Protein AF-A0A3D1ILU6-F1 (afdb_monomer_lite)

pLDDT: mean 89.28, std 6.69, range [59.34, 96.12]

Foldseek 3Di:
DWDDDPHDIDDDDDDDDQDDPDDPLLVVLLVLLLVLLLLLCVLVVDPCSVVLNVQCPDPGLQSNLVSLLVVDPDDPVLSVVLVPPRDSSVSSVSSSVSSVVSSVVSVVVVD

Structure (mmCIF, N/CA/C/O backbone):
data_AF-A0A3D1ILU6-F1
#
_entry.id   AF-A0A3D1ILU6-F1
#
loop_
_atom_site.group_PDB
_atom_site.id
_atom_site.type_symbol
_atom_site.label_atom_id
_atom_site.label_alt_id
_atom_site.label_comp_id
_atom_site.label_asym_id
_atom_site.label_entity_id
_atom_site.label_seq_id
_atom_site.pdbx_PDB_ins_code
_atom_site.Cartn_x
_atom_site.Cartn_y
_atom_site.Cartn_z
_atom_site.occupancy
_atom_site.B_iso_or_equiv
_atom_site.auth_seq_id
_atom_site.auth_comp_id
_atom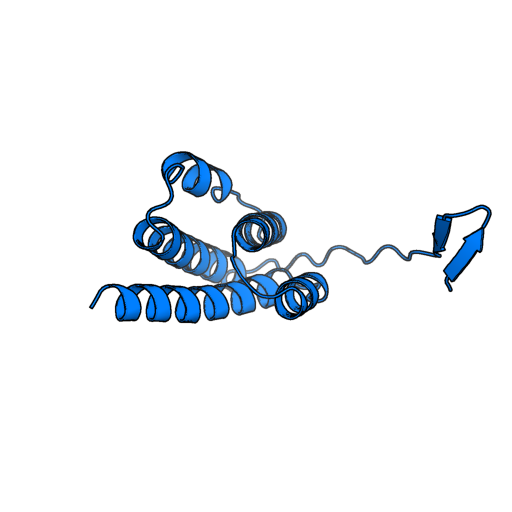_site.auth_asym_id
_atom_site.auth_atom_id
_atom_site.pdbx_PDB_model_num
ATOM 1 N N . GLU A 1 1 ? 18.245 -0.222 -20.061 1.00 76.00 1 GLU A N 1
ATOM 2 C CA . GLU A 1 1 ? 18.340 0.553 -21.318 1.00 76.00 1 GLU A CA 1
ATOM 3 C C . GLU A 1 1 ? 16.975 0.614 -21.976 1.00 76.00 1 GLU A C 1
ATOM 5 O O . GLU A 1 1 ? 16.252 -0.383 -21.933 1.00 76.00 1 GLU A O 1
ATOM 10 N N . TRP A 1 2 ? 16.614 1.769 -22.533 1.00 83.62 2 TRP A N 1
ATOM 11 C CA . TRP A 1 2 ? 15.385 1.940 -23.299 1.00 83.62 2 TRP A CA 1
ATOM 12 C C . TRP A 1 2 ? 15.702 2.487 -24.690 1.00 83.62 2 TRP A C 1
ATOM 14 O O . TRP A 1 2 ? 16.673 3.221 -24.863 1.00 83.62 2 TRP A O 1
ATOM 24 N N . LYS A 1 3 ? 14.911 2.092 -25.688 1.00 90.50 3 LYS A N 1
ATOM 25 C CA . LYS A 1 3 ? 15.009 2.586 -27.065 1.00 90.50 3 LYS A CA 1
ATOM 26 C C . LYS A 1 3 ? 13.626 2.857 -27.629 1.00 90.50 3 LYS A C 1
ATOM 28 O O . LYS A 1 3 ? 12.692 2.107 -27.351 1.00 90.50 3 LYS A O 1
ATOM 33 N N . GLU A 1 4 ? 13.508 3.898 -28.433 1.00 83.69 4 GLU A N 1
ATOM 34 C CA . GLU A 1 4 ? 12.303 4.165 -29.209 1.00 83.69 4 GLU A CA 1
ATOM 35 C C . GLU A 1 4 ? 12.347 3.341 -30.505 1.00 83.69 4 GLU A C 1
ATOM 37 O O . GLU A 1 4 ? 13.361 3.317 -31.203 1.00 83.69 4 GLU A O 1
ATOM 42 N N . ASP A 1 5 ? 11.278 2.607 -30.803 1.00 86.31 5 ASP A N 1
ATOM 43 C CA . ASP A 1 5 ? 11.149 1.792 -32.012 1.00 86.31 5 ASP A CA 1
ATOM 44 C C . ASP A 1 5 ? 9.720 1.944 -32.536 1.00 86.31 5 ASP A C 1
ATOM 46 O O . ASP A 1 5 ? 8.772 1.559 -31.864 1.00 86.31 5 ASP A O 1
ATOM 50 N N . LYS A 1 6 ? 9.551 2.541 -33.723 1.00 86.75 6 LYS A N 1
ATOM 51 C CA . LYS A 1 6 ? 8.257 2.651 -34.432 1.00 86.75 6 LYS A CA 1
ATOM 52 C C . LYS A 1 6 ? 7.084 3.170 -33.572 1.00 86.75 6 LYS A C 1
ATOM 54 O O . LYS A 1 6 ? 5.976 2.646 -33.665 1.00 86.75 6 LYS A O 1
ATOM 59 N N . GLY A 1 7 ? 7.316 4.206 -32.762 1.00 92.31 7 GLY A N 1
ATOM 60 C CA . GLY A 1 7 ? 6.269 4.870 -31.971 1.00 92.31 7 GLY A CA 1
ATOM 61 C C . GLY A 1 7 ? 5.954 4.220 -30.619 1.00 92.31 7 GLY A C 1
ATOM 62 O O . GLY A 1 7 ? 4.955 4.574 -30.000 1.00 92.31 7 GLY A O 1
ATOM 63 N N . PHE A 1 8 ? 6.784 3.286 -30.146 1.00 91.81 8 PHE A N 1
ATOM 64 C CA . PHE A 1 8 ? 6.725 2.763 -28.779 1.00 91.81 8 PHE A CA 1
ATOM 65 C C . PHE A 1 8 ? 8.120 2.697 -28.144 1.00 91.81 8 PHE A C 1
ATOM 67 O O . PHE A 1 8 ? 9.142 2.644 -28.833 1.00 91.81 8 PHE A O 1
ATOM 74 N N . TYR A 1 9 ? 8.164 2.653 -26.812 1.00 93.94 9 TYR A N 1
ATOM 75 C CA . TYR A 1 9 ? 9.399 2.446 -26.059 1.00 93.94 9 TYR A CA 1
ATOM 76 C C . TYR A 1 9 ? 9.618 0.959 -25.786 1.00 93.94 9 TYR A C 1
ATOM 78 O O . TYR A 1 9 ? 8.732 0.259 -25.295 1.00 93.94 9 TYR A O 1
ATOM 86 N N . ARG A 1 10 ? 10.821 0.464 -26.080 1.00 94.00 10 ARG A N 1
ATOM 87 C CA . ARG A 1 10 ? 11.278 -0.871 -25.689 1.00 94.00 10 ARG A CA 1
ATOM 88 C C . ARG A 1 10 ? 12.273 -0.744 -24.548 1.00 94.00 10 ARG A C 1
ATOM 90 O O . ARG A 1 10 ? 13.252 -0.016 -24.676 1.00 94.00 10 ARG A O 1
ATOM 97 N N . VAL A 1 11 ? 12.055 -1.500 -23.477 1.00 94.44 11 VAL A N 1
ATOM 98 C CA . VAL A 1 11 ? 12.914 -1.527 -22.287 1.00 94.44 11 VAL A CA 1
ATOM 99 C C . VAL A 1 11 ? 13.443 -2.936 -22.038 1.00 94.44 11 VAL A C 1
ATOM 101 O O . VAL A 1 11 ? 12.815 -3.920 -22.428 1.00 94.44 11 VAL A O 1
ATOM 104 N N . VAL A 1 12 ? 14.593 -3.039 -21.375 1.00 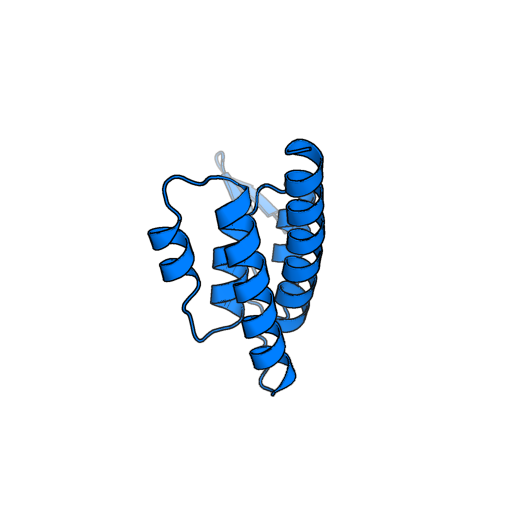93.81 12 VAL A N 1
ATOM 105 C CA . VAL A 1 12 ? 15.060 -4.302 -20.787 1.00 93.81 12 VAL A CA 1
ATOM 106 C C . VAL A 1 12 ? 14.641 -4.326 -19.323 1.00 93.81 12 VAL A C 1
ATOM 108 O O . VAL A 1 12 ? 15.065 -3.466 -18.554 1.00 93.81 12 VAL A O 1
ATOM 111 N N . ALA A 1 13 ? 13.819 -5.304 -18.951 1.00 92.56 13 ALA A N 1
ATOM 112 C CA . ALA A 1 13 ? 13.372 -5.508 -17.580 1.00 92.56 13 ALA A CA 1
ATOM 113 C C . ALA A 1 13 ? 14.154 -6.648 -16.920 1.00 92.56 13 ALA A C 1
ATOM 115 O O . ALA A 1 13 ? 14.506 -7.637 -17.566 1.00 92.56 13 ALA A O 1
ATOM 116 N N . LYS A 1 14 ? 14.390 -6.518 -15.616 1.00 93.31 14 LYS A N 1
ATOM 117 C CA . LYS A 1 14 ? 14.921 -7.585 -14.770 1.00 93.31 14 LYS A CA 1
ATOM 118 C C . LYS A 1 14 ? 13.853 -7.949 -13.750 1.00 93.31 14 LYS A C 1
ATOM 120 O O . LYS A 1 14 ? 13.347 -7.070 -13.061 1.00 93.31 14 LYS A O 1
ATOM 125 N N . LEU A 1 15 ? 13.532 -9.235 -13.654 1.00 92.12 15 LEU A N 1
ATOM 126 C CA . LEU A 1 15 ? 12.654 -9.733 -12.601 1.00 92.12 15 LEU A CA 1
ATOM 127 C C . LEU A 1 15 ? 13.355 -9.573 -11.252 1.00 92.12 15 LEU A C 1
ATOM 129 O O . LEU A 1 15 ? 14.496 -10.015 -11.082 1.00 92.12 15 LEU A O 1
ATOM 133 N N . LEU A 1 16 ? 12.669 -8.930 -10.314 1.00 88.56 16 LEU A N 1
ATOM 134 C CA . LEU A 1 16 ? 13.090 -8.899 -8.924 1.00 88.56 16 LEU A CA 1
ATOM 135 C C . LEU A 1 16 ? 12.568 -10.162 -8.228 1.00 88.56 16 LEU A C 1
ATOM 137 O O . LEU A 1 16 ? 11.435 -10.573 -8.494 1.00 88.56 16 LEU A O 1
ATOM 141 N N . PRO A 1 17 ? 13.382 -10.811 -7.379 1.00 87.38 17 PRO A N 1
ATOM 142 C CA . PRO A 1 17 ? 12.899 -11.918 -6.570 1.00 87.38 17 PRO A CA 1
ATOM 143 C C . PRO A 1 17 ? 11.810 -11.412 -5.623 1.00 87.38 17 PRO A C 1
ATOM 145 O O . PRO A 1 17 ? 11.922 -10.313 -5.078 1.00 87.38 17 PRO A O 1
ATOM 148 N N . LYS A 1 18 ? 10.766 -12.222 -5.420 1.00 80.50 18 LYS A N 1
ATOM 149 C CA . LYS A 1 18 ? 9.754 -11.932 -4.405 1.00 80.50 18 LYS A CA 1
ATOM 150 C C . LYS A 1 18 ? 10.442 -11.923 -3.037 1.00 80.50 18 LYS A C 1
ATOM 152 O O . LYS A 1 18 ? 11.137 -12.882 -2.703 1.00 80.50 18 LYS A O 1
ATOM 157 N N . GLN A 1 19 ? 10.273 -10.843 -2.283 1.00 82.44 19 GLN A N 1
ATOM 158 C CA . GLN A 1 19 ? 10.604 -10.831 -0.865 1.00 82.44 19 GLN A CA 1
ATOM 159 C C . GLN A 1 19 ? 9.377 -11.323 -0.108 1.00 82.44 19 GLN A C 1
ATOM 161 O O . GLN A 1 19 ? 8.321 -10.696 -0.162 1.00 82.44 19 GLN A O 1
ATOM 166 N N . ASP A 1 20 ? 9.513 -12.478 0.533 1.00 73.62 20 ASP A N 1
ATOM 167 C CA . ASP A 1 20 ? 8.529 -12.956 1.492 1.00 73.62 20 ASP A CA 1
ATOM 168 C C . ASP A 1 20 ? 9.012 -12.526 2.875 1.00 73.62 20 ASP A C 1
ATOM 170 O O . ASP A 1 20 ? 9.912 -13.134 3.457 1.00 73.62 20 ASP A O 1
ATOM 174 N N . ASP A 1 21 ? 8.424 -11.446 3.380 1.00 69.25 21 ASP A N 1
ATOM 175 C CA . ASP A 1 21 ? 8.540 -11.106 4.789 1.00 69.25 21 ASP A CA 1
ATOM 176 C C . ASP A 1 21 ? 7.589 -12.051 5.534 1.00 69.25 21 ASP A C 1
ATOM 178 O O . ASP A 1 21 ? 6.368 -11.911 5.463 1.00 69.25 21 ASP A O 1
ATOM 182 N N . ALA A 1 22 ? 8.141 -13.083 6.172 1.00 64.94 22 ALA A N 1
ATOM 183 C CA . ALA A 1 22 ? 7.390 -14.021 6.998 1.00 64.94 22 ALA A CA 1
ATOM 184 C C . ALA A 1 22 ? 7.790 -13.817 8.462 1.00 64.94 22 ALA A C 1
ATOM 186 O O . ALA A 1 22 ? 8.954 -14.002 8.823 1.00 64.94 22 ALA A O 1
ATOM 187 N N . GLY A 1 23 ? 6.831 -13.423 9.298 1.00 73.56 23 GLY A N 1
ATOM 188 C CA . GLY A 1 23 ? 7.037 -13.217 10.730 1.00 73.56 23 GLY A CA 1
ATOM 189 C C . GLY A 1 23 ? 5.864 -12.498 11.393 1.00 73.56 23 GLY A C 1
ATOM 190 O O . GLY A 1 23 ? 5.064 -11.850 10.716 1.00 73.56 23 GLY A O 1
ATOM 191 N N . ASP A 1 24 ? 5.795 -12.588 12.721 1.00 76.06 24 ASP A N 1
ATOM 192 C CA . ASP A 1 24 ? 4.717 -12.023 13.550 1.00 76.06 24 ASP A CA 1
ATOM 193 C C . ASP A 1 24 ? 4.512 -10.508 13.320 1.00 76.06 24 ASP A C 1
ATOM 195 O O . ASP A 1 24 ? 3.391 -9.994 13.390 1.00 76.06 24 ASP A O 1
ATOM 199 N N . ASP A 1 25 ? 5.583 -9.787 12.972 1.00 84.00 25 ASP A N 1
ATOM 200 C CA . ASP A 1 25 ? 5.550 -8.348 12.683 1.00 84.00 25 ASP A CA 1
ATOM 201 C C . ASP A 1 25 ? 4.706 -8.009 11.442 1.00 84.00 25 ASP A C 1
ATOM 203 O O . ASP A 1 25 ? 4.065 -6.953 11.389 1.00 84.00 25 ASP A O 1
ATOM 207 N N . VAL A 1 26 ? 4.663 -8.904 10.451 1.00 89.81 26 VAL A N 1
ATOM 208 C CA . VAL A 1 26 ? 3.909 -8.701 9.207 1.00 89.81 26 VAL A CA 1
ATOM 209 C C . VAL A 1 26 ? 2.417 -8.846 9.465 1.00 89.81 26 VAL A C 1
ATOM 211 O O . VAL A 1 26 ? 1.658 -7.951 9.103 1.00 89.81 26 VAL A O 1
ATOM 214 N N . GLU A 1 27 ? 1.991 -9.904 10.155 1.00 90.38 27 GLU A N 1
ATOM 215 C CA . GLU A 1 27 ? 0.575 -10.133 10.480 1.00 90.38 27 GLU A CA 1
ATOM 216 C C . GLU A 1 27 ? 0.003 -9.024 11.377 1.00 90.38 27 GLU A C 1
ATOM 218 O O . GLU A 1 27 ? -1.105 -8.518 11.147 1.00 90.38 27 GLU A O 1
ATOM 223 N N . SER A 1 28 ? 0.790 -8.592 12.368 1.00 92.19 28 SER A N 1
ATOM 224 C CA . SER A 1 28 ? 0.457 -7.455 13.230 1.00 92.19 28 SER A CA 1
ATOM 225 C C . SER A 1 28 ? 0.288 -6.168 12.415 1.00 92.19 28 SER A C 1
ATOM 227 O O . SER A 1 28 ? -0.715 -5.455 12.545 1.00 92.19 28 SER A O 1
ATOM 229 N N . THR A 1 29 ? 1.225 -5.898 11.500 1.00 93.69 29 THR A N 1
ATOM 230 C CA . THR A 1 29 ? 1.171 -4.716 10.633 1.00 93.69 29 THR A CA 1
ATOM 231 C C . THR A 1 29 ? -0.016 -4.775 9.673 1.00 93.69 29 THR A C 1
ATOM 233 O O . THR A 1 29 ? -0.721 -3.776 9.538 1.00 93.69 29 THR A O 1
ATOM 236 N N . MET A 1 30 ? -0.297 -5.927 9.059 1.00 94.38 30 MET A N 1
ATOM 237 C CA . MET A 1 30 ? -1.467 -6.124 8.197 1.00 94.38 30 MET A CA 1
ATOM 238 C C . MET A 1 30 ? -2.765 -5.804 8.945 1.00 94.38 30 MET A C 1
ATOM 240 O O . MET A 1 30 ? -3.565 -5.001 8.469 1.00 94.38 30 MET A O 1
ATOM 244 N N . SER A 1 31 ? -2.943 -6.358 10.147 1.00 92.94 31 SER A N 1
ATOM 245 C CA . SER A 1 31 ? -4.139 -6.134 10.973 1.00 92.94 31 SER A CA 1
ATOM 246 C C . SER A 1 31 ? -4.334 -4.653 11.322 1.00 92.94 31 SER A C 1
ATOM 248 O O . SER A 1 31 ? -5.448 -4.117 11.250 1.00 92.94 31 SER A O 1
ATOM 250 N N . ARG A 1 32 ? -3.238 -3.961 11.656 1.00 94.31 32 ARG A N 1
ATOM 251 C CA . ARG A 1 32 ? -3.244 -2.517 11.924 1.00 94.31 32 ARG A CA 1
ATOM 252 C C . ARG A 1 32 ? -3.637 -1.714 10.684 1.00 94.31 32 ARG A C 1
ATOM 254 O O . ARG A 1 32 ? -4.525 -0.867 10.771 1.00 94.31 32 ARG A O 1
ATOM 261 N N . VAL A 1 33 ? -3.012 -1.997 9.543 1.00 95.19 33 VAL A N 1
ATOM 262 C CA . VAL A 1 33 ? -3.254 -1.294 8.274 1.00 95.19 33 VAL A CA 1
ATOM 263 C C . VAL A 1 33 ? -4.685 -1.505 7.780 1.00 95.19 33 VAL A C 1
ATOM 265 O O . VAL A 1 33 ? -5.321 -0.542 7.356 1.00 95.19 33 VAL A O 1
ATOM 268 N N . VAL A 1 34 ? -5.232 -2.721 7.899 1.00 94.69 34 VAL A N 1
ATOM 269 C CA . VAL A 1 34 ? -6.645 -2.998 7.591 1.00 94.69 34 VAL A CA 1
ATOM 270 C C . VAL A 1 34 ? -7.544 -2.103 8.432 1.00 94.69 34 VAL A C 1
ATOM 272 O O . VAL A 1 34 ? -8.351 -1.371 7.870 1.00 94.69 34 VAL A O 1
ATOM 275 N N . THR A 1 35 ? -7.350 -2.076 9.754 1.00 93.31 35 THR A N 1
ATOM 276 C CA . THR A 1 35 ? -8.159 -1.253 10.671 1.00 93.31 35 THR A CA 1
ATOM 277 C C . THR A 1 35 ? -8.120 0.235 10.298 1.00 93.31 35 THR A C 1
ATOM 279 O O . THR A 1 35 ? -9.157 0.901 10.269 1.00 93.31 35 THR A O 1
ATOM 282 N N . GLN A 1 36 ? -6.935 0.763 9.980 1.00 93.06 36 GLN A N 1
ATOM 283 C CA . GLN A 1 36 ? -6.762 2.151 9.534 1.00 93.06 36 GLN A CA 1
ATOM 284 C C . GLN A 1 36 ? -7.477 2.414 8.205 1.00 93.06 36 GLN A C 1
ATOM 286 O O . GLN A 1 36 ? -8.141 3.440 8.045 1.00 93.06 36 GLN A O 1
ATOM 291 N N . PHE A 1 37 ? -7.408 1.469 7.269 1.00 94.12 37 PHE A N 1
ATOM 292 C CA . PHE A 1 37 ? -8.111 1.564 5.997 1.00 94.12 37 PHE A CA 1
ATOM 293 C C . PHE A 1 37 ? -9.633 1.565 6.180 1.00 94.12 37 PHE A C 1
ATOM 295 O O . PHE A 1 37 ? -10.315 2.382 5.565 1.00 94.12 37 PHE A O 1
ATOM 302 N N . GLU A 1 38 ? -10.187 0.733 7.068 1.00 92.00 38 GLU A N 1
ATOM 303 C CA . GLU A 1 38 ? -11.633 0.746 7.336 1.00 92.00 38 GLU A CA 1
ATOM 304 C C . GLU A 1 38 ? -12.103 2.114 7.851 1.00 92.00 38 GLU A C 1
ATOM 306 O O . GLU A 1 38 ? -13.153 2.617 7.437 1.00 92.00 38 GLU A O 1
ATOM 311 N N . GLN A 1 39 ? -11.312 2.738 8.731 1.00 90.88 39 GLN A N 1
ATOM 312 C CA . GLN A 1 39 ? -11.578 4.087 9.233 1.00 90.88 39 GLN A CA 1
ATOM 313 C C . GLN A 1 39 ? -11.516 5.126 8.109 1.00 90.88 39 GLN A C 1
ATOM 315 O O . GLN A 1 39 ? -12.428 5.948 7.989 1.00 90.88 39 GLN A O 1
ATOM 320 N N . TYR A 1 40 ? -10.497 5.054 7.253 1.00 91.94 40 TYR A N 1
ATOM 321 C CA . TYR A 1 40 ? -10.352 5.919 6.083 1.00 91.94 40 TYR A CA 1
ATOM 322 C C . TYR A 1 40 ? -11.551 5.818 5.124 1.00 91.94 40 TYR A C 1
ATOM 324 O O . TYR A 1 40 ? -12.148 6.838 4.764 1.00 91.94 40 TYR A O 1
ATOM 332 N N . VAL A 1 41 ? -11.978 4.607 4.748 1.00 91.25 41 VAL A N 1
ATOM 333 C CA . VAL A 1 41 ? -13.120 4.418 3.830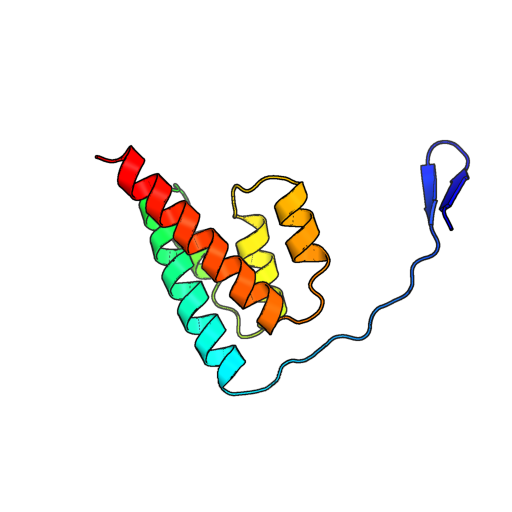 1.00 91.25 41 VAL A CA 1
ATOM 334 C C . VAL A 1 41 ? -14.423 4.931 4.457 1.00 91.25 41 VAL A C 1
ATOM 336 O O . VAL A 1 41 ? -15.240 5.568 3.790 1.00 91.25 41 VAL A O 1
ATOM 339 N N . LYS A 1 42 ? -14.604 4.727 5.767 1.00 88.88 42 LYS A N 1
ATOM 340 C CA . LYS A 1 42 ? -15.767 5.238 6.505 1.00 88.88 42 LYS A CA 1
ATOM 341 C C . LYS A 1 42 ? -15.813 6.772 6.542 1.00 88.88 42 LYS A C 1
ATOM 343 O O . LYS A 1 42 ? -16.890 7.362 6.436 1.00 88.88 42 LYS A O 1
ATOM 348 N N . LEU A 1 43 ? -14.666 7.430 6.702 1.00 88.19 43 LEU A N 1
ATOM 349 C CA . LEU A 1 43 ? -14.570 8.894 6.761 1.00 88.19 43 LEU A CA 1
ATOM 350 C C . LEU A 1 43 ? -14.641 9.554 5.380 1.00 88.19 43 LEU A C 1
ATOM 352 O O . LEU A 1 43 ? -15.252 10.615 5.247 1.00 88.19 43 LEU 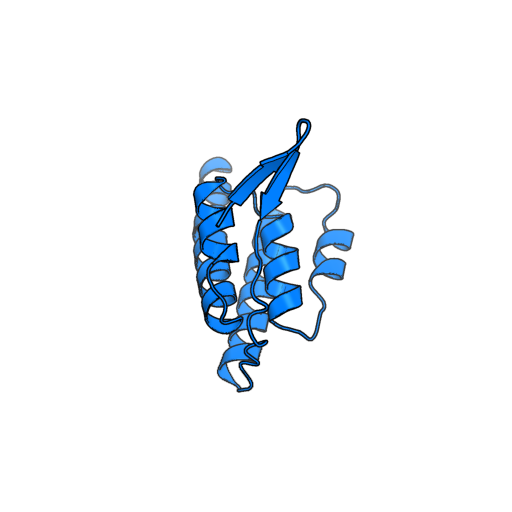A O 1
ATOM 356 N N . SER A 1 44 ? -14.112 8.906 4.345 1.00 85.31 44 SER A N 1
ATOM 357 C CA . SER A 1 44 ? -14.188 9.385 2.955 1.00 85.31 44 SER A CA 1
ATOM 358 C C . SER A 1 44 ? -15.596 9.298 2.343 1.00 85.31 44 SER A C 1
ATOM 360 O O . SER A 1 44 ? -15.807 9.768 1.229 1.00 85.31 44 SER A O 1
ATOM 362 N N . ASN A 1 45 ? -16.582 8.755 3.075 1.00 78.12 45 ASN A N 1
ATOM 363 C CA . ASN A 1 45 ? -17.979 8.614 2.645 1.00 78.12 45 ASN A CA 1
ATOM 364 C C . ASN A 1 45 ? -18.117 7.889 1.293 1.00 78.12 45 ASN A C 1
ATOM 366 O O . ASN A 1 45 ? -18.938 8.259 0.451 1.00 78.12 45 ASN A O 1
ATOM 370 N N . ASN A 1 46 ? -17.279 6.874 1.073 1.00 76.88 46 ASN A N 1
ATOM 371 C CA . ASN A 1 46 ? -17.265 6.138 -0.180 1.00 76.88 46 ASN A CA 1
ATOM 372 C C . ASN A 1 46 ? -18.546 5.298 -0.331 1.00 76.88 46 ASN A C 1
ATOM 374 O O . ASN A 1 46 ? -18.904 4.525 0.560 1.00 76.88 46 ASN A O 1
ATOM 378 N N . LEU A 1 47 ? -19.215 5.417 -1.483 1.00 73.56 47 LEU A N 1
ATOM 379 C CA . LEU A 1 47 ? -20.449 4.689 -1.808 1.00 73.56 47 LEU A CA 1
ATOM 380 C C . LEU A 1 47 ? -20.249 3.159 -1.822 1.00 73.56 47 LEU A C 1
ATOM 382 O O . LEU A 1 47 ? -21.213 2.404 -1.721 1.00 73.56 47 LEU A O 1
ATOM 386 N N . HIS A 1 48 ? -18.999 2.702 -1.943 1.00 84.56 48 HIS A N 1
ATOM 387 C CA . HIS A 1 48 ? -18.619 1.297 -2.081 1.00 84.56 48 HIS A CA 1
ATOM 388 C C . HIS A 1 48 ? -17.911 0.724 -0.844 1.00 84.56 48 HIS A C 1
ATOM 390 O O . HIS A 1 48 ? -17.052 -0.145 -0.989 1.00 84.56 48 HIS A O 1
ATOM 396 N N . TYR A 1 49 ? -18.270 1.175 0.364 1.00 86.00 49 TYR A N 1
ATOM 397 C CA . TYR A 1 49 ? -17.660 0.714 1.621 1.00 86.00 49 TYR A CA 1
ATOM 398 C C . TYR A 1 49 ? -17.533 -0.820 1.703 1.00 86.00 49 TYR A C 1
ATOM 400 O O . TYR A 1 49 ? -16.423 -1.332 1.812 1.00 86.00 49 TYR A O 1
ATOM 408 N N . ASP A 1 50 ? -18.635 -1.561 1.548 1.00 85.81 50 ASP A N 1
ATOM 409 C CA . ASP A 1 50 ? -18.632 -3.026 1.697 1.00 85.81 50 ASP A CA 1
ATOM 410 C C . ASP A 1 50 ? -17.720 -3.732 0.682 1.00 85.81 50 ASP A C 1
ATOM 412 O O . ASP A 1 50 ? -17.026 -4.693 1.019 1.00 85.81 50 ASP A O 1
ATOM 416 N N . ALA A 1 51 ? -17.683 -3.237 -0.559 1.00 86.62 51 ALA A N 1
ATOM 417 C CA . ALA A 1 51 ? -16.827 -3.791 -1.604 1.00 86.62 51 ALA A CA 1
ATOM 418 C C . ALA A 1 51 ? -15.340 -3.529 -1.314 1.00 86.62 51 ALA A C 1
ATOM 420 O O . ALA A 1 51 ? -14.505 -4.405 -1.537 1.00 86.62 51 ALA A O 1
ATOM 421 N N . MET A 1 52 ? -15.009 -2.353 -0.773 1.00 86.94 52 MET A N 1
ATOM 422 C CA . MET A 1 52 ? -13.638 -2.005 -0.399 1.00 86.94 52 MET A CA 1
ATOM 423 C C . MET A 1 52 ? -13.145 -2.807 0.805 1.00 86.94 52 MET A C 1
ATOM 425 O O . MET A 1 52 ? -12.014 -3.288 0.786 1.00 86.94 52 MET A O 1
ATOM 429 N N . ILE A 1 53 ? -13.993 -3.013 1.818 1.00 88.44 53 ILE A N 1
ATOM 430 C CA . ILE A 1 53 ? -13.658 -3.872 2.963 1.00 88.44 53 ILE A CA 1
ATOM 431 C C . ILE A 1 53 ? -13.469 -5.323 2.516 1.00 88.44 53 ILE A C 1
ATOM 433 O O . ILE A 1 53 ? -12.544 -5.995 2.965 1.00 88.44 53 ILE A O 1
ATOM 437 N N . ALA A 1 54 ? -14.305 -5.818 1.601 1.00 88.25 54 ALA A N 1
ATOM 438 C CA . ALA A 1 54 ? -14.141 -7.162 1.056 1.00 88.25 54 ALA A CA 1
ATOM 439 C C . ALA A 1 54 ? -12.821 -7.321 0.282 1.00 88.25 54 ALA A C 1
ATOM 441 O O . ALA A 1 54 ? -12.180 -8.364 0.391 1.00 88.25 54 ALA A O 1
ATOM 442 N N . ALA A 1 55 ? -12.391 -6.292 -0.455 1.00 86.88 55 ALA A N 1
ATOM 443 C CA . ALA A 1 55 ? -11.168 -6.333 -1.256 1.00 86.88 55 ALA A CA 1
ATOM 444 C C . ALA A 1 55 ? -9.887 -6.456 -0.411 1.00 86.88 55 ALA A C 1
ATOM 446 O O . ALA A 1 55 ? -8.918 -7.059 -0.866 1.00 86.88 55 ALA A O 1
ATOM 447 N N . VAL A 1 56 ? -9.880 -5.928 0.818 1.00 89.12 56 VAL A N 1
ATOM 448 C CA . VAL A 1 56 ? -8.708 -5.967 1.713 1.00 89.12 56 VAL A CA 1
ATOM 449 C C . VAL A 1 56 ? -8.658 -7.203 2.619 1.00 89.12 56 VAL A C 1
ATOM 451 O O . VAL A 1 56 ? -7.713 -7.361 3.387 1.00 89.12 56 VAL A O 1
ATOM 454 N N . ARG A 1 57 ? -9.633 -8.117 2.527 1.00 86.19 57 ARG A N 1
ATOM 455 C CA . ARG A 1 57 ? -9.610 -9.410 3.237 1.00 86.19 57 ARG A CA 1
ATOM 456 C C . ARG A 1 57 ? -8.744 -10.419 2.488 1.00 86.19 57 ARG A C 1
ATOM 458 O O . ARG A 1 57 ? -9.257 -11.318 1.823 1.00 86.19 57 ARG A O 1
ATOM 465 N N . VAL A 1 58 ? -7.431 -10.241 2.573 1.00 87.50 58 VAL A N 1
ATOM 466 C CA . VAL A 1 58 ? -6.440 -11.113 1.932 1.00 87.50 58 VAL A CA 1
ATOM 467 C C . VAL A 1 58 ? -5.344 -11.515 2.915 1.00 87.50 58 VAL A C 1
ATOM 469 O O . VAL A 1 58 ? -4.908 -10.704 3.726 1.00 87.50 58 VAL A O 1
ATOM 472 N N . ASP A 1 59 ? -4.860 -12.749 2.783 1.00 85.56 59 ASP A N 1
ATOM 473 C CA . ASP A 1 59 ? -3.822 -13.324 3.656 1.00 85.56 59 ASP A CA 1
ATOM 474 C C . ASP A 1 59 ? -2.387 -13.050 3.154 1.00 85.56 59 ASP A C 1
ATOM 476 O O . ASP A 1 59 ? -1.418 -13.574 3.691 1.00 85.56 59 ASP A O 1
ATOM 480 N N . ASP A 1 60 ? -2.231 -12.251 2.092 1.00 90.44 60 ASP A N 1
ATOM 481 C CA . ASP A 1 60 ? -0.935 -11.920 1.490 1.00 90.44 60 ASP A CA 1
ATOM 482 C C . ASP A 1 60 ? -0.647 -10.421 1.651 1.00 90.44 60 ASP A C 1
ATOM 484 O O . ASP A 1 60 ? -1.394 -9.571 1.157 1.00 90.44 60 ASP A O 1
ATOM 488 N N . ALA A 1 61 ? 0.454 -10.106 2.338 1.00 92.12 61 ALA A N 1
ATOM 489 C CA . ALA A 1 61 ? 0.883 -8.744 2.643 1.00 92.12 61 ALA A CA 1
ATOM 490 C C . ALA A 1 61 ? 1.094 -7.880 1.390 1.00 92.12 61 ALA A C 1
ATOM 492 O O . ALA A 1 61 ? 0.706 -6.711 1.376 1.00 92.12 61 ALA A O 1
ATOM 493 N N . SER A 1 62 ? 1.668 -8.448 0.322 1.00 92.00 62 SER A N 1
ATOM 494 C CA . SER A 1 62 ? 1.890 -7.723 -0.934 1.00 92.00 62 SER A CA 1
ATOM 495 C C . SER A 1 62 ? 0.563 -7.363 -1.593 1.00 92.00 62 SER A C 1
ATOM 497 O O . SER A 1 62 ? 0.346 -6.207 -1.952 1.00 92.00 62 SER A O 1
ATOM 499 N N . LYS A 1 63 ? -0.358 -8.327 -1.696 1.00 92.56 63 LYS A N 1
ATOM 500 C CA . LYS A 1 63 ? -1.694 -8.098 -2.263 1.00 92.56 63 LYS A CA 1
ATOM 501 C C . LYS A 1 63 ? -2.492 -7.094 -1.445 1.00 92.56 63 LYS A C 1
ATOM 503 O O . LYS A 1 63 ? -3.192 -6.271 -2.034 1.00 92.56 63 LYS A O 1
ATOM 508 N N . LEU A 1 64 ? -2.396 -7.152 -0.117 1.00 94.19 64 LEU A N 1
ATOM 509 C CA . LEU A 1 64 ? -3.048 -6.185 0.760 1.00 94.19 64 LEU A CA 1
ATOM 510 C C . LEU A 1 64 ? -2.539 -4.771 0.467 1.00 94.19 64 LEU A C 1
ATOM 512 O O . LEU A 1 64 ? -3.339 -3.867 0.220 1.00 94.19 64 LEU A O 1
ATOM 516 N N . ALA A 1 65 ? -1.216 -4.599 0.453 1.00 93.94 65 ALA A N 1
ATOM 517 C CA . ALA A 1 65 ? -0.582 -3.315 0.194 1.00 93.94 65 ALA A CA 1
ATOM 518 C C . ALA A 1 65 ? -0.977 -2.753 -1.182 1.00 93.94 65 ALA A C 1
ATOM 520 O O . ALA A 1 65 ? -1.394 -1.598 -1.276 1.00 93.94 65 ALA A O 1
ATOM 521 N N . ASP A 1 66 ? -0.934 -3.576 -2.231 1.00 93.12 66 ASP A N 1
ATOM 522 C CA . ASP A 1 66 ? -1.289 -3.166 -3.595 1.00 93.12 66 ASP A CA 1
ATOM 523 C C . ASP A 1 66 ? -2.770 -2.782 -3.710 1.00 93.12 66 ASP A C 1
ATOM 525 O O . ASP A 1 66 ? -3.121 -1.788 -4.352 1.00 93.12 66 ASP A O 1
ATOM 529 N N . THR A 1 67 ? -3.648 -3.533 -3.040 1.00 93.31 67 THR A N 1
ATOM 530 C CA . THR A 1 67 ? -5.089 -3.258 -3.032 1.00 93.31 67 THR A CA 1
ATOM 531 C C . THR A 1 67 ? -5.391 -1.931 -2.348 1.00 93.31 67 THR A C 1
ATOM 533 O O . THR A 1 67 ? -6.170 -1.136 -2.873 1.00 93.31 67 THR A O 1
ATOM 536 N N . ILE A 1 68 ? -4.769 -1.652 -1.203 1.00 93.88 68 ILE A N 1
ATOM 537 C CA . ILE A 1 68 ? -4.966 -0.382 -0.495 1.00 93.88 68 ILE A CA 1
ATOM 538 C C . ILE A 1 68 ? -4.379 0.780 -1.302 1.00 93.88 68 ILE A C 1
ATOM 540 O O . ILE A 1 68 ? -5.058 1.788 -1.500 1.00 93.88 68 ILE A O 1
ATOM 544 N N . ALA A 1 69 ? -3.163 0.630 -1.836 1.00 92.75 69 ALA A N 1
ATOM 545 C CA . ALA A 1 69 ? -2.498 1.660 -2.635 1.00 92.75 69 ALA A CA 1
ATOM 546 C C . ALA A 1 69 ? -3.301 2.064 -3.885 1.00 92.75 69 ALA A C 1
ATOM 548 O O . ALA A 1 69 ? -3.318 3.241 -4.254 1.00 92.75 69 ALA A O 1
ATOM 549 N N . ALA A 1 70 ? -4.022 1.124 -4.505 1.00 90.12 70 ALA A N 1
ATOM 550 C CA . ALA A 1 70 ? -4.907 1.409 -5.636 1.00 90.12 70 ALA A CA 1
ATOM 551 C C . ALA A 1 70 ? -6.071 2.352 -5.275 1.00 90.12 70 ALA A C 1
ATOM 553 O O . ALA A 1 70 ? -6.539 3.105 -6.131 1.00 90.12 70 ALA A O 1
ATOM 554 N N . HIS A 1 71 ? -6.514 2.334 -4.017 1.00 88.94 71 HIS A N 1
ATOM 555 C CA . HIS A 1 71 ? -7.645 3.120 -3.526 1.00 88.94 71 HIS A CA 1
ATOM 556 C C . HIS A 1 71 ? -7.235 4.385 -2.761 1.00 88.94 71 HIS A C 1
ATOM 558 O O . HIS A 1 71 ? -8.088 5.225 -2.477 1.00 88.94 71 HIS A O 1
ATOM 564 N N . LEU A 1 72 ? -5.948 4.542 -2.443 1.00 88.50 72 LEU A N 1
ATOM 565 C CA . LEU A 1 72 ? -5.417 5.752 -1.827 1.00 88.50 72 LEU A CA 1
ATOM 566 C C . LEU A 1 72 ? -5.400 6.921 -2.822 1.00 88.50 72 LEU A C 1
ATOM 568 O O . LEU A 1 72 ? -4.873 6.832 -3.941 1.00 88.50 72 LEU A O 1
ATOM 572 N N . VAL A 1 73 ? -5.942 8.053 -2.374 1.00 87.75 73 VAL A N 1
ATOM 573 C CA . VAL A 1 73 ? -5.905 9.332 -3.092 1.00 87.75 73 VAL A CA 1
ATOM 574 C C . VAL A 1 73 ? -4.654 10.098 -2.659 1.00 87.75 73 VAL A C 1
ATOM 576 O O . VAL A 1 73 ? -4.718 11.026 -1.865 1.00 87.75 73 VAL A O 1
ATOM 579 N N . VAL A 1 74 ? -3.499 9.657 -3.160 1.00 89.62 74 VAL A N 1
ATOM 580 C CA . VAL A 1 74 ? -2.193 10.301 -2.943 1.00 89.62 74 VAL A CA 1
ATOM 581 C C . VAL A 1 74 ? -1.546 10.679 -4.272 1.00 89.62 74 VAL A C 1
ATOM 583 O O . VAL A 1 74 ? -1.893 10.120 -5.322 1.00 89.62 74 VAL A O 1
ATOM 586 N N . ASP A 1 75 ? -0.601 11.614 -4.219 1.00 92.38 75 ASP A N 1
ATOM 587 C CA . ASP A 1 75 ? 0.123 12.099 -5.391 1.00 92.38 75 ASP A CA 1
ATOM 588 C C . ASP A 1 75 ? 0.927 10.987 -6.082 1.00 92.38 75 ASP A C 1
ATOM 590 O O . ASP A 1 75 ? 1.304 9.978 -5.481 1.00 92.38 75 ASP A O 1
ATOM 594 N N . VAL A 1 76 ? 1.207 11.174 -7.376 1.00 93.50 76 VAL A N 1
ATOM 595 C CA . VAL A 1 76 ? 1.908 10.177 -8.207 1.00 93.50 76 VAL A CA 1
ATOM 596 C C . VAL A 1 76 ? 3.298 9.852 -7.660 1.00 93.50 76 VAL A C 1
ATOM 598 O O . VAL A 1 76 ? 3.707 8.695 -7.709 1.00 93.50 76 VAL A O 1
ATOM 601 N N . GLU A 1 77 ? 3.996 10.841 -7.100 1.00 94.56 77 GLU A N 1
ATOM 602 C CA . GLU A 1 77 ? 5.296 10.643 -6.448 1.00 94.56 77 GLU A CA 1
ATOM 603 C C . GLU A 1 77 ? 5.193 9.641 -5.294 1.00 94.56 77 GLU A C 1
ATOM 605 O O . GLU A 1 77 ? 6.018 8.741 -5.169 1.00 94.56 77 GLU A O 1
ATOM 610 N N . GLU A 1 78 ? 4.123 9.724 -4.505 1.00 93.56 78 GLU A N 1
ATOM 611 C CA . GLU A 1 78 ? 3.907 8.813 -3.389 1.00 93.56 78 GLU A CA 1
ATOM 612 C C . GLU A 1 78 ? 3.535 7.406 -3.862 1.00 93.56 78 GLU A C 1
ATOM 614 O O . GLU A 1 78 ? 4.020 6.413 -3.320 1.00 93.56 78 GLU A O 1
ATOM 619 N N . LYS A 1 79 ? 2.740 7.298 -4.933 1.00 94.19 79 LYS A N 1
ATOM 620 C CA . LYS A 1 79 ? 2.460 5.998 -5.566 1.00 94.19 79 LYS A CA 1
ATOM 621 C C . LYS A 1 79 ? 3.732 5.347 -6.106 1.00 94.19 79 LYS A C 1
ATOM 623 O O . LYS A 1 79 ? 3.884 4.133 -5.986 1.00 94.19 79 LYS A O 1
ATOM 628 N N . GLN A 1 80 ? 4.643 6.140 -6.666 1.00 95.19 80 GLN A N 1
ATOM 629 C CA . GLN A 1 80 ? 5.932 5.652 -7.144 1.00 95.19 80 GLN A CA 1
ATOM 630 C C . GLN A 1 80 ? 6.823 5.194 -5.981 1.00 95.19 80 GLN A C 1
ATOM 632 O O . GLN A 1 80 ? 7.382 4.102 -6.056 1.00 95.19 80 GLN A O 1
ATOM 637 N N . ASN A 1 81 ? 6.879 5.951 -4.880 1.00 94.69 81 ASN A N 1
ATOM 638 C CA . ASN A 1 81 ? 7.602 5.540 -3.671 1.00 94.69 81 ASN A CA 1
ATOM 639 C C . ASN A 1 81 ? 7.107 4.180 -3.156 1.00 94.69 81 ASN A C 1
ATOM 641 O O . ASN A 1 81 ? 7.910 3.301 -2.855 1.00 94.69 81 ASN A O 1
ATOM 645 N N . LEU A 1 82 ? 5.786 3.969 -3.105 1.00 95.25 82 LEU A N 1
ATOM 646 C CA . LEU A 1 82 ? 5.201 2.682 -2.709 1.00 95.25 82 LEU A CA 1
ATOM 647 C C . LEU A 1 82 ? 5.571 1.538 -3.664 1.00 95.25 82 LEU A C 1
ATOM 649 O O . LEU A 1 82 ? 5.820 0.423 -3.206 1.00 95.25 82 LEU A O 1
ATOM 653 N N . LEU A 1 83 ? 5.613 1.805 -4.972 1.00 93.75 83 LEU A N 1
ATOM 654 C CA . LEU A 1 83 ? 5.976 0.817 -5.993 1.00 93.75 83 LEU A CA 1
ATOM 655 C C . LEU A 1 83 ? 7.443 0.374 -5.877 1.00 93.75 83 LEU A C 1
ATOM 657 O O . LEU A 1 83 ? 7.766 -0.778 -6.168 1.00 93.75 83 LEU A O 1
ATOM 661 N N . GLU A 1 84 ? 8.325 1.277 -5.455 1.00 93.94 84 GLU A N 1
ATOM 662 C CA . GLU A 1 84 ? 9.762 1.022 -5.314 1.00 93.94 84 GLU A CA 1
ATOM 663 C C . GLU A 1 84 ? 10.126 0.275 -4.021 1.00 93.94 84 GLU A C 1
ATOM 665 O O . GLU A 1 84 ? 11.185 -0.354 -3.955 1.00 93.94 84 GLU A O 1
ATOM 670 N N . LEU A 1 85 ? 9.239 0.268 -3.019 1.00 93.69 85 LEU A N 1
ATOM 671 C CA . LEU A 1 85 ? 9.398 -0.531 -1.803 1.00 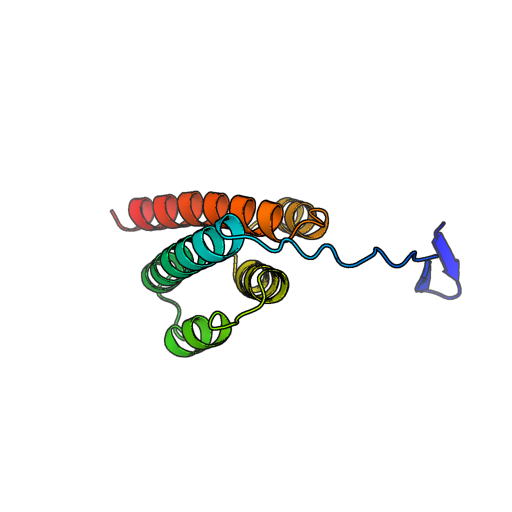93.69 85 LEU A CA 1
ATOM 672 C C . LEU A 1 85 ? 9.152 -2.009 -2.107 1.00 93.69 85 LEU A C 1
ATOM 674 O O . LEU A 1 85 ? 8.008 -2.449 -2.207 1.00 93.69 85 LEU A O 1
ATOM 678 N N . ILE A 1 86 ? 10.225 -2.786 -2.255 1.00 91.62 86 ILE A N 1
ATOM 679 C CA . ILE A 1 86 ? 10.142 -4.214 -2.600 1.00 91.62 86 ILE A CA 1
ATOM 680 C C . ILE A 1 86 ? 9.638 -5.057 -1.422 1.00 91.62 86 ILE A C 1
ATOM 682 O O . ILE A 1 86 ? 8.872 -5.994 -1.652 1.00 91.62 86 ILE A O 1
ATOM 686 N N . SER A 1 87 ? 10.013 -4.697 -0.189 1.00 91.50 87 SER A N 1
ATOM 687 C CA . SER A 1 87 ? 9.566 -5.376 1.031 1.00 91.50 87 SER A CA 1
ATOM 688 C C . SER A 1 87 ? 8.074 -5.113 1.274 1.00 91.50 87 SER A C 1
ATOM 690 O O . SER A 1 87 ? 7.660 -3.950 1.385 1.00 91.50 87 SER A O 1
ATOM 692 N N . PRO A 1 88 ? 7.247 -6.169 1.387 1.00 91.69 88 PRO A N 1
ATOM 693 C CA . PRO A 1 88 ? 5.847 -6.023 1.769 1.00 91.69 88 PRO A CA 1
ATOM 694 C C . PRO A 1 88 ? 5.667 -5.338 3.126 1.00 91.69 88 PRO A C 1
ATOM 696 O O . PRO A 1 88 ? 4.764 -4.512 3.266 1.00 91.69 88 PRO A O 1
ATOM 699 N N . LEU A 1 89 ? 6.526 -5.632 4.107 1.00 92.75 89 LEU A N 1
ATOM 700 C CA . LEU A 1 89 ? 6.461 -5.012 5.429 1.00 92.75 89 LEU A CA 1
ATOM 701 C C . LEU A 1 89 ? 6.704 -3.502 5.354 1.00 92.75 89 LEU A C 1
ATOM 703 O O . LEU A 1 89 ? 5.892 -2.727 5.860 1.00 92.75 89 LEU A O 1
ATOM 707 N N . GLU A 1 90 ? 7.780 -3.072 4.692 1.00 93.81 90 GLU A N 1
ATOM 708 C CA . GLU A 1 90 ? 8.091 -1.646 4.528 1.00 93.81 90 GLU A CA 1
ATOM 709 C C . GLU A 1 90 ? 6.966 -0.908 3.795 1.00 93.81 90 GLU A C 1
ATOM 711 O O . GLU A 1 90 ? 6.562 0.188 4.204 1.00 93.81 90 GLU A O 1
ATOM 716 N N . ARG A 1 91 ? 6.398 -1.531 2.754 1.00 94.94 91 ARG A N 1
ATOM 717 C CA . ARG A 1 91 ? 5.268 -0.971 2.003 1.00 94.94 91 ARG A CA 1
ATOM 718 C C . ARG A 1 91 ? 4.024 -0.821 2.880 1.00 94.94 91 ARG A C 1
ATOM 720 O O . ARG A 1 91 ? 3.392 0.233 2.853 1.00 94.94 91 ARG A O 1
ATOM 727 N N . LEU A 1 92 ? 3.691 -1.827 3.691 1.00 95.00 92 LEU A N 1
ATOM 728 C CA . LEU A 1 92 ? 2.572 -1.762 4.637 1.00 95.00 92 LEU A CA 1
ATOM 729 C C . LEU A 1 92 ? 2.784 -0.687 5.709 1.00 95.00 92 LEU A C 1
ATOM 731 O O . LEU A 1 92 ? 1.855 0.061 6.012 1.00 95.00 92 LEU A O 1
ATOM 735 N N . VAL A 1 93 ? 3.996 -0.564 6.255 1.00 95.06 93 VAL A N 1
ATOM 736 C CA . VAL A 1 93 ? 4.333 0.494 7.220 1.00 95.06 93 VAL A CA 1
ATOM 737 C C . VAL A 1 93 ? 4.127 1.873 6.595 1.00 95.06 93 VAL A C 1
ATOM 739 O O . VAL A 1 93 ? 3.471 2.721 7.206 1.00 95.06 93 VAL A O 1
ATOM 742 N N . ARG A 1 94 ? 4.610 2.081 5.363 1.00 95.88 94 ARG A N 1
ATOM 743 C CA . ARG A 1 94 ? 4.430 3.344 4.637 1.00 95.88 94 ARG A CA 1
ATOM 744 C C . ARG A 1 94 ? 2.955 3.650 4.377 1.00 95.88 94 ARG A C 1
ATOM 746 O O . ARG A 1 94 ? 2.521 4.770 4.630 1.00 95.88 94 ARG A O 1
ATOM 753 N N . ILE A 1 95 ? 2.182 2.659 3.933 1.00 96.12 95 ILE A N 1
ATOM 754 C CA . ILE A 1 95 ? 0.731 2.784 3.734 1.00 96.12 95 ILE A CA 1
ATOM 755 C C . ILE A 1 95 ? 0.025 3.172 5.034 1.00 96.12 95 ILE A C 1
ATOM 757 O O . ILE A 1 95 ? -0.815 4.068 5.014 1.00 96.12 95 ILE A O 1
ATOM 761 N N . GLY A 1 96 ? 0.379 2.551 6.162 1.00 95.56 96 GLY A N 1
ATOM 762 C CA . GLY A 1 96 ? -0.189 2.898 7.465 1.00 95.56 96 GLY A CA 1
ATOM 763 C C . GLY A 1 96 ? 0.037 4.368 7.827 1.00 95.56 96 GLY A C 1
ATOM 764 O O . GLY A 1 96 ? -0.901 5.057 8.216 1.00 95.56 96 GLY A O 1
ATOM 765 N N . SER A 1 97 ? 1.251 4.887 7.614 1.00 95.25 97 SER A N 1
ATOM 766 C CA . SER A 1 97 ? 1.548 6.310 7.837 1.00 95.25 97 SER A CA 1
ATOM 767 C C . SER A 1 97 ? 0.760 7.240 6.909 1.00 95.25 97 SER A C 1
ATOM 769 O O . SER A 1 97 ? 0.306 8.295 7.344 1.00 95.25 97 SER A O 1
ATOM 771 N N . LEU A 1 98 ? 0.571 6.868 5.640 1.00 95.06 98 LEU A N 1
ATOM 772 C CA . LEU A 1 98 ? -0.249 7.655 4.712 1.00 95.06 98 LEU A CA 1
ATOM 773 C C . LEU A 1 98 ? -1.719 7.672 5.138 1.00 95.06 98 LEU A C 1
ATOM 775 O O . LEU A 1 98 ? -2.352 8.724 5.114 1.00 95.06 98 LEU A O 1
ATOM 779 N N . LEU A 1 99 ? -2.249 6.524 5.562 1.00 94.62 99 LEU A N 1
ATOM 780 C CA . LEU A 1 99 ? -3.618 6.414 6.055 1.00 94.62 99 LEU A CA 1
ATOM 781 C C . LEU A 1 99 ? -3.848 7.264 7.303 1.00 94.62 99 LEU A C 1
ATOM 783 O O . LEU A 1 99 ? -4.886 7.909 7.388 1.00 94.62 99 LEU A O 1
ATOM 787 N N . GLU A 1 100 ? -2.897 7.300 8.239 1.00 93.69 100 GLU A N 1
ATOM 788 C CA . GLU A 1 100 ? -2.968 8.177 9.417 1.00 93.69 100 GLU A CA 1
ATOM 789 C C . GLU A 1 100 ? -3.112 9.647 9.006 1.00 93.69 100 GLU A C 1
ATOM 791 O O . GLU A 1 100 ? -4.049 10.318 9.436 1.00 93.69 100 GLU A O 1
ATOM 796 N N . VAL A 1 101 ? -2.257 10.122 8.093 1.00 93.25 101 VAL A N 1
ATOM 797 C CA . VAL A 1 101 ? -2.317 11.505 7.593 1.00 93.25 101 VAL A CA 1
ATOM 798 C C . VAL A 1 101 ? -3.648 11.800 6.897 1.00 93.25 101 VAL A C 1
ATOM 800 O O . VAL A 1 101 ? -4.236 12.860 7.113 1.00 93.25 101 VAL A O 1
ATOM 803 N N . GLU A 1 102 ? -4.142 10.888 6.062 1.00 91.00 102 GLU A N 1
ATOM 804 C CA . GLU A 1 102 ? -5.405 11.082 5.340 1.00 91.00 102 GLU A CA 1
ATOM 805 C C . GLU A 1 102 ? -6.627 11.039 6.265 1.00 91.00 102 GLU A C 1
ATOM 807 O O . GLU A 1 102 ? -7.555 11.833 6.108 1.00 91.00 102 GLU A O 1
ATOM 812 N N . VAL A 1 103 ? -6.629 10.155 7.263 1.00 90.88 103 VAL A N 1
ATOM 813 C CA . VAL A 1 103 ? -7.671 10.118 8.296 1.00 90.88 103 VAL A CA 1
ATOM 814 C C . VAL A 1 103 ? -7.697 11.431 9.073 1.00 90.88 103 VAL A C 1
ATOM 816 O O . VAL A 1 103 ? -8.778 12.000 9.243 1.00 90.88 103 VAL A O 1
ATOM 819 N N . ASP A 1 104 ? -6.540 11.941 9.494 1.00 91.56 104 ASP A N 1
ATOM 820 C CA . ASP A 1 104 ? -6.441 13.204 10.229 1.00 91.56 104 ASP A CA 1
ATOM 821 C C . ASP A 1 104 ? -6.956 14.386 9.397 1.00 91.56 104 ASP A C 1
ATOM 823 O O . ASP A 1 104 ? -7.749 15.192 9.893 1.00 91.56 104 ASP A O 1
ATOM 827 N N . LYS A 1 105 ? -6.590 14.460 8.110 1.00 90.88 105 LYS A N 1
ATOM 828 C CA . LYS A 1 105 ? -7.120 15.474 7.181 1.00 90.88 105 LYS A CA 1
ATOM 829 C C . LYS A 1 105 ? -8.645 15.413 7.083 1.00 90.88 105 LYS A C 1
ATOM 831 O O . LYS A 1 105 ? -9.314 16.418 7.308 1.00 90.88 105 LYS A O 1
ATOM 836 N N . LEU A 1 106 ? -9.204 14.228 6.828 1.00 89.81 106 LEU A N 1
ATOM 837 C CA . LEU A 1 106 ? -10.655 14.034 6.708 1.00 89.81 106 LEU A CA 1
ATOM 838 C C . LEU A 1 106 ? -11.409 14.378 8.001 1.00 89.81 106 LEU A C 1
ATOM 840 O O . LEU A 1 106 ? -12.564 14.806 7.952 1.00 89.81 106 LEU A O 1
ATOM 844 N N . GLN A 1 107 ? -10.790 14.172 9.166 1.00 88.06 107 GLN A N 1
ATOM 845 C CA . GLN A 1 107 ? -11.369 14.568 10.449 1.00 88.06 107 GLN A CA 1
ATOM 846 C C . GLN A 1 107 ? -11.370 16.085 10.646 1.00 88.06 107 GLN A C 1
ATOM 848 O O . GLN A 1 107 ? -12.339 16.611 11.196 1.00 88.06 107 GLN A O 1
ATOM 853 N N . VAL A 1 108 ? -10.313 16.779 10.216 1.00 90.94 108 VAL A N 1
ATOM 854 C CA . VAL A 1 108 ? -10.233 18.246 10.271 1.00 90.94 108 VAL A CA 1
ATOM 855 C C . VAL A 1 108 ? -11.247 18.879 9.322 1.00 90.94 108 VAL A C 1
ATOM 857 O O . VAL A 1 108 ? -11.977 19.762 9.755 1.00 90.94 108 VAL A O 1
ATOM 860 N N . ASP A 1 109 ? -11.373 18.384 8.090 1.00 84.00 109 ASP A N 1
ATOM 861 C CA . ASP A 1 109 ? -12.308 18.922 7.086 1.00 84.00 109 ASP A CA 1
ATOM 862 C C . ASP A 1 109 ? -13.791 18.753 7.467 1.00 84.00 109 ASP A C 1
ATOM 864 O O . ASP A 1 109 ? -14.668 19.429 6.929 1.00 84.00 109 ASP A O 1
ATOM 868 N N . ARG A 1 110 ? -14.091 17.828 8.385 1.00 77.50 110 ARG A N 1
ATOM 869 C CA . ARG A 1 110 ? -15.441 17.586 8.919 1.00 77.50 110 ARG A CA 1
ATOM 870 C C . ARG A 1 110 ? -15.779 18.419 10.161 1.00 77.50 110 ARG A C 1
ATOM 872 O O . ARG A 1 110 ? -16.923 18.333 10.617 1.00 77.50 110 ARG A O 1
ATOM 879 N N . ARG A 1 111 ? -14.819 19.149 10.738 1.00 59.34 111 ARG A N 1
ATOM 880 C CA . ARG A 1 111 ? -15.051 20.097 11.842 1.00 59.34 111 ARG A CA 1
ATOM 881 C C . ARG A 1 111 ? -15.460 21.462 11.308 1.00 59.34 111 ARG A C 1
ATOM 883 O O . ARG A 1 111 ? -16.346 22.062 11.954 1.00 59.34 111 ARG A O 1
#

Radius of gyration: 16.61 Å; chains: 1; bounding box: 39×34×48 Å

Secondary structure (DSSP, 8-state):
-EEEETTEEEE---PPPP----SHHHHHHHHHHHHHHHHHHHHTT-TTHHHHHHHT--S-HHHHHHHHHHH----HHHHHHHHH--SHHHHHHHH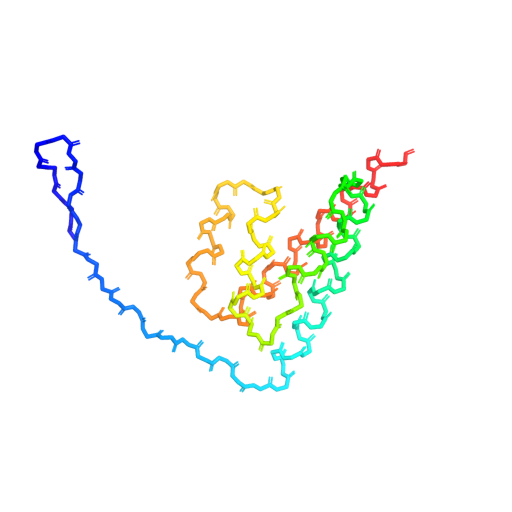HHHHHHHHHHHHHHT-

Sequence (111 aa):
EWKEDKGFYRVVAKLLPKQDDAGDDVESTMSRVVTQFEQYVKLSNNLHYDAMIAAVRVDDASKLADTIAAHLVVDVEEKQNLLELISPLERLVRIGSLLEVEVDKLQVDRR